Protein AF-A0A931XW12-F1 (afdb_monomer_lite)

Sequence (109 aa):
MKVAFAGKKLEVMIEGRRRTLEILTDYEFDDFTVFGPHIQAISERSMRKAIAEIPDGEYCAETQIDGVTEPLLIKCALRVDGDKIEVDYTGSSPRQPVGINSVLNYTYS

pLDDT: mean 91.46, std 11.71, range [38.41, 98.75]

Radius of gyration: 21.62 Å; chains: 1; bounding box: 45×31×52 Å

Foldseek 3Di:
DDDPPPVVVVVVVVVVVVVLVVVCVVVVHPHCPPPVVVVVVVVLVVQLVVLQVDDFDKDKDKDWDDDPPDIWIWIWIWGRDRSDIDIDRPPTGDDDPDDPDDDPVNVPD

Secondary structure (DSSP, 8-state):
-----HHHHHHHHHHHHHHHHHHHHHTT-S-STTHHHHHHHHHHHHHHHHHTTSPSEEEEEEEEE--SSSPEEEEEEEEEETTEEEEE-TTSPPPPSSTTPPPHHHH--

Structure (mmCIF, N/CA/C/O backbone):
data_AF-A0A931XW12-F1
#
_entry.id   AF-A0A931XW12-F1
#
loop_
_atom_site.group_PDB
_atom_site.id
_atom_site.type_symbol
_atom_site.label_atom_id
_atom_site.label_alt_id
_atom_site.label_comp_id
_atom_site.label_asym_id
_atom_site.label_entity_id
_atom_site.label_seq_id
_atom_site.pdbx_PDB_ins_code
_atom_site.Cartn_x
_atom_site.Cartn_y
_atom_site.Cartn_z
_atom_site.occupancy
_atom_site.B_iso_or_equiv
_atom_site.auth_seq_id
_atom_site.auth_comp_id
_atom_site.auth_asym_id
_atom_site.auth_atom_id
_atom_site.pdbx_PDB_model_num
ATOM 1 N N . MET A 1 1 ? 28.323 17.829 20.729 1.00 38.41 1 MET A N 1
ATOM 2 C CA . MET A 1 1 ? 28.146 16.501 20.105 1.00 38.41 1 MET A CA 1
ATOM 3 C C . MET A 1 1 ? 27.674 16.727 18.671 1.00 38.41 1 MET A C 1
ATOM 5 O O . MET A 1 1 ? 26.535 17.124 18.479 1.00 38.41 1 MET A O 1
ATOM 9 N N . LYS A 1 2 ? 28.586 16.675 17.688 1.00 39.19 2 LYS A N 1
ATOM 10 C CA . LYS A 1 2 ? 28.294 17.017 16.283 1.00 39.19 2 LYS A CA 1
ATOM 11 C C . LYS A 1 2 ? 27.584 15.850 15.589 1.00 39.19 2 LYS A C 1
ATOM 13 O O . LYS A 1 2 ? 27.980 14.700 15.738 1.00 39.19 2 LYS A O 1
ATOM 18 N N . VAL A 1 3 ? 26.540 16.186 14.841 1.00 44.91 3 VAL A N 1
ATOM 19 C CA . VAL A 1 3 ? 25.689 15.288 14.055 1.00 44.91 3 VAL A CA 1
ATOM 20 C C . VAL A 1 3 ? 26.507 14.668 12.914 1.00 44.91 3 VAL A C 1
ATOM 22 O O . VAL A 1 3 ? 26.881 15.364 11.977 1.00 44.91 3 VAL A O 1
ATOM 25 N N . ALA A 1 4 ? 26.777 13.362 12.988 1.00 53.03 4 ALA A N 1
ATOM 26 C CA . ALA A 1 4 ? 27.501 12.584 11.972 1.00 53.03 4 ALA A CA 1
ATOM 27 C C . ALA A 1 4 ? 26.569 11.753 11.058 1.00 53.03 4 ALA A C 1
ATOM 29 O O . ALA A 1 4 ? 26.997 10.783 10.443 1.00 53.03 4 ALA A O 1
ATOM 30 N N . PHE A 1 5 ? 25.282 12.107 10.962 1.00 51.84 5 PHE A N 1
ATOM 31 C CA . PHE A 1 5 ? 24.287 11.319 10.214 1.00 51.84 5 PHE A CA 1
ATOM 32 C C . PHE A 1 5 ? 24.112 11.725 8.737 1.00 51.84 5 PHE A C 1
ATOM 34 O O . PHE A 1 5 ? 23.504 10.977 7.975 1.00 51.84 5 PHE A O 1
ATOM 41 N N . ALA A 1 6 ? 24.647 12.872 8.300 1.00 59.56 6 ALA A N 1
ATOM 42 C CA . ALA A 1 6 ? 24.440 13.378 6.935 1.00 59.56 6 ALA A CA 1
ATOM 43 C C . ALA A 1 6 ? 25.377 12.761 5.871 1.00 59.56 6 ALA A C 1
ATOM 45 O O . ALA A 1 6 ? 25.001 12.702 4.703 1.00 59.56 6 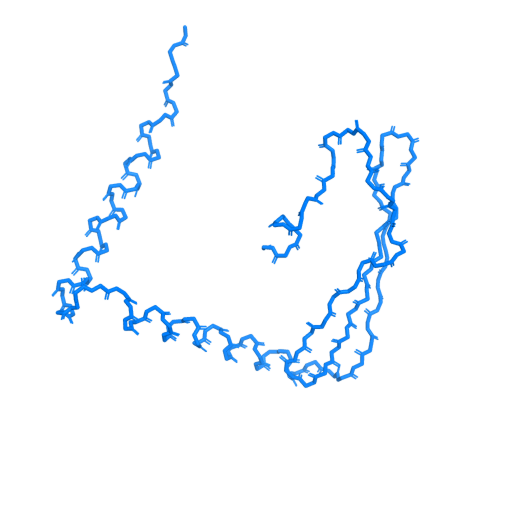ALA A O 1
ATOM 46 N N . GLY A 1 7 ? 26.562 12.266 6.256 1.00 69.88 7 GLY A N 1
ATOM 47 C CA . GLY A 1 7 ? 27.591 11.810 5.305 1.00 69.88 7 GLY A CA 1
ATOM 48 C C . GLY A 1 7 ? 27.178 10.592 4.473 1.00 69.88 7 GLY A C 1
ATOM 49 O O . GLY A 1 7 ? 27.206 10.640 3.248 1.00 69.88 7 GLY A O 1
ATOM 50 N N . LYS A 1 8 ? 26.680 9.531 5.123 1.00 78.50 8 LYS A N 1
ATOM 51 C CA . LYS A 1 8 ? 26.314 8.277 4.438 1.00 78.50 8 LYS A CA 1
ATOM 52 C C . LYS A 1 8 ? 25.150 8.417 3.454 1.00 78.50 8 LYS A C 1
ATOM 54 O O . LYS A 1 8 ? 25.156 7.786 2.405 1.00 78.50 8 LYS A O 1
ATOM 59 N N . LYS A 1 9 ? 24.133 9.228 3.777 1.00 86.25 9 LYS A N 1
ATOM 60 C CA . LYS A 1 9 ? 22.994 9.449 2.863 1.00 86.25 9 LYS A CA 1
ATOM 61 C C . LYS A 1 9 ? 23.437 10.176 1.594 1.00 86.25 9 LYS A C 1
ATOM 63 O O . LYS A 1 9 ? 22.987 9.821 0.509 1.00 86.25 9 LYS A O 1
ATOM 68 N N . LEU A 1 10 ? 24.327 11.159 1.737 1.00 88.56 10 LEU A N 1
ATOM 69 C CA . LEU A 1 10 ? 24.860 11.914 0.609 1.00 88.56 10 LEU A CA 1
ATOM 70 C C . LEU A 1 10 ? 25.707 11.027 -0.312 1.00 88.56 10 LEU A C 1
ATOM 72 O O . LEU A 1 10 ? 25.537 11.089 -1.524 1.00 88.56 10 LEU A O 1
ATOM 76 N N . GLU A 1 11 ? 26.552 10.159 0.248 1.00 92.56 11 GLU A N 1
ATOM 77 C CA . GLU A 1 11 ? 27.346 9.194 -0.529 1.00 92.56 11 GLU A CA 1
ATOM 78 C C . GLU A 1 11 ? 26.463 8.279 -1.388 1.00 92.56 11 GLU A C 1
ATOM 80 O O . GLU A 1 11 ? 26.713 8.128 -2.582 1.00 92.56 11 GLU A O 1
ATOM 85 N N . VAL A 1 12 ? 25.379 7.737 -0.817 1.00 93.38 12 VAL A N 1
ATOM 86 C CA . VAL A 1 12 ? 24.428 6.890 -1.560 1.00 93.38 12 VAL A CA 1
ATOM 87 C C . VAL A 1 12 ? 23.736 7.667 -2.683 1.00 93.38 12 VAL A C 1
ATOM 89 O O . VAL A 1 12 ? 23.576 7.139 -3.780 1.00 93.38 12 VAL A O 1
ATOM 92 N N . MET A 1 13 ? 23.350 8.925 -2.448 1.00 94.56 13 MET A N 1
ATOM 93 C CA . MET A 1 13 ? 22.735 9.764 -3.486 1.00 94.56 13 MET A CA 1
ATOM 94 C C . MET A 1 13 ? 23.711 10.089 -4.625 1.00 94.56 13 MET A C 1
ATOM 96 O O . MET A 1 13 ? 23.321 10.058 -5.792 1.00 94.56 13 MET A O 1
ATOM 100 N N . ILE A 1 14 ? 24.976 10.376 -4.301 1.00 95.88 14 ILE A N 1
ATOM 101 C CA . ILE A 1 14 ? 26.024 10.649 -5.295 1.00 95.88 14 ILE A CA 1
ATOM 102 C C . ILE A 1 14 ? 26.273 9.412 -6.155 1.00 95.88 14 ILE A C 1
ATOM 104 O O . ILE A 1 14 ? 26.304 9.512 -7.382 1.00 95.88 14 ILE A O 1
ATOM 108 N N . GLU A 1 15 ? 26.401 8.247 -5.525 1.00 96.19 15 GLU A N 1
ATOM 109 C CA . GLU A 1 15 ? 26.598 6.986 -6.232 1.00 96.19 15 GLU A CA 1
ATOM 110 C C . GLU A 1 15 ? 25.382 6.621 -7.095 1.00 96.19 15 GLU A C 1
ATOM 112 O O . GLU A 1 15 ? 25.532 6.245 -8.257 1.00 96.19 15 GLU A O 1
ATOM 117 N N . GLY A 1 16 ? 24.166 6.821 -6.577 1.00 93.69 16 GLY A N 1
ATOM 118 C CA . GLY A 1 16 ? 22.931 6.648 -7.343 1.00 93.69 16 GLY A CA 1
ATOM 119 C C . GLY A 1 16 ? 22.890 7.535 -8.589 1.00 93.69 16 GLY A C 1
ATOM 120 O O . GLY A 1 16 ? 22.567 7.052 -9.676 1.00 93.69 16 GLY A O 1
ATOM 121 N N . ARG A 1 17 ? 23.294 8.809 -8.462 1.00 95.06 17 ARG A N 1
ATOM 122 C CA . ARG A 1 17 ? 23.425 9.731 -9.600 1.00 95.06 17 ARG A CA 1
ATOM 123 C C . ARG A 1 17 ? 24.464 9.238 -10.605 1.00 95.06 17 ARG A C 1
ATOM 125 O O . ARG A 1 17 ? 24.189 9.263 -11.799 1.00 95.06 17 ARG A O 1
ATOM 132 N N . ARG A 1 18 ? 25.642 8.805 -10.144 1.00 96.19 18 ARG A N 1
ATOM 133 C CA . ARG A 1 18 ? 26.717 8.317 -11.022 1.00 96.19 18 ARG A CA 1
ATOM 134 C C . ARG A 1 18 ? 26.241 7.135 -11.867 1.00 96.19 18 ARG A C 1
ATOM 136 O O . ARG A 1 18 ? 26.288 7.219 -13.088 1.00 96.19 18 ARG A O 1
ATOM 143 N N . ARG A 1 19 ? 25.699 6.090 -11.231 1.00 95.06 19 ARG A N 1
ATOM 144 C CA . ARG A 1 19 ? 25.213 4.886 -11.934 1.00 95.06 19 ARG A CA 1
ATOM 145 C C . ARG A 1 19 ? 24.051 5.179 -12.876 1.00 95.06 19 ARG A C 1
ATOM 147 O O . ARG A 1 19 ? 23.943 4.577 -13.935 1.00 95.06 19 ARG A O 1
ATOM 154 N N . THR A 1 20 ? 23.190 6.115 -12.492 1.00 93.12 20 THR A N 1
ATOM 155 C CA . THR A 1 20 ? 22.101 6.602 -13.342 1.00 93.12 20 THR A CA 1
ATOM 156 C C . THR A 1 20 ? 22.629 7.224 -14.634 1.00 93.12 20 THR A C 1
ATOM 158 O O . THR A 1 20 ? 22.154 6.882 -15.712 1.00 93.12 20 THR A O 1
ATOM 161 N N . LEU A 1 21 ? 23.624 8.111 -14.536 1.00 93.88 21 LEU A N 1
ATOM 162 C CA . LEU A 1 21 ? 24.217 8.763 -15.707 1.00 93.88 21 LEU A CA 1
ATOM 163 C C . LEU A 1 21 ? 24.971 7.775 -16.602 1.00 93.88 21 LEU A C 1
ATOM 165 O O . LEU A 1 21 ? 24.932 7.925 -17.818 1.00 93.88 21 LEU A O 1
ATOM 169 N N . GLU A 1 22 ? 25.615 6.763 -16.018 1.00 95.19 22 GLU A N 1
ATOM 170 C CA . GLU A 1 22 ? 26.259 5.681 -16.775 1.00 95.19 22 GLU A CA 1
ATOM 171 C C . GLU A 1 22 ? 25.244 4.923 -17.627 1.00 95.19 22 GLU A C 1
ATOM 173 O O . GLU A 1 22 ? 25.438 4.808 -18.829 1.00 95.19 22 GLU A O 1
ATOM 178 N N . ILE A 1 23 ? 24.109 4.524 -17.046 1.00 91.94 23 ILE A N 1
ATOM 179 C CA . ILE A 1 23 ? 23.036 3.852 -17.792 1.00 91.94 23 ILE A CA 1
ATOM 180 C C . ILE A 1 23 ? 22.504 4.746 -18.918 1.00 91.94 23 ILE A C 1
ATOM 182 O O . ILE A 1 23 ? 22.361 4.287 -20.044 1.00 91.94 23 ILE A O 1
ATOM 186 N N . LEU A 1 24 ? 22.215 6.020 -18.643 1.00 92.88 24 LEU A N 1
ATOM 187 C CA . LEU A 1 24 ? 21.719 6.932 -19.679 1.00 92.88 24 LEU A CA 1
ATOM 188 C C . LEU A 1 24 ? 22.731 7.102 -20.823 1.00 92.88 24 LEU A C 1
ATOM 190 O O . LEU A 1 24 ? 22.340 7.105 -21.985 1.00 92.88 24 LEU A O 1
ATOM 194 N N . THR A 1 25 ? 24.025 7.162 -20.499 1.00 94.19 25 THR A N 1
ATOM 195 C CA . THR A 1 25 ? 25.100 7.268 -21.496 1.00 94.19 25 THR A CA 1
ATOM 196 C C . THR A 1 25 ? 25.232 5.988 -22.321 1.00 94.19 25 THR A C 1
ATOM 198 O O . THR A 1 25 ? 25.284 6.064 -23.544 1.00 94.19 25 THR A O 1
ATOM 201 N N . ASP A 1 26 ? 25.241 4.819 -21.673 1.00 94.00 26 ASP A N 1
ATOM 202 C CA . ASP A 1 26 ? 25.413 3.514 -22.326 1.00 94.00 26 ASP A CA 1
ATOM 203 C C . ASP A 1 26 ? 24.289 3.200 -23.327 1.00 94.00 26 ASP A C 1
ATOM 205 O O . ASP A 1 26 ? 24.519 2.515 -24.323 1.00 94.00 26 ASP A O 1
ATOM 209 N N . TYR A 1 27 ? 23.075 3.696 -23.066 1.00 89.81 27 TYR A N 1
ATOM 210 C CA . TYR A 1 27 ? 21.899 3.504 -23.921 1.00 89.81 27 TYR A CA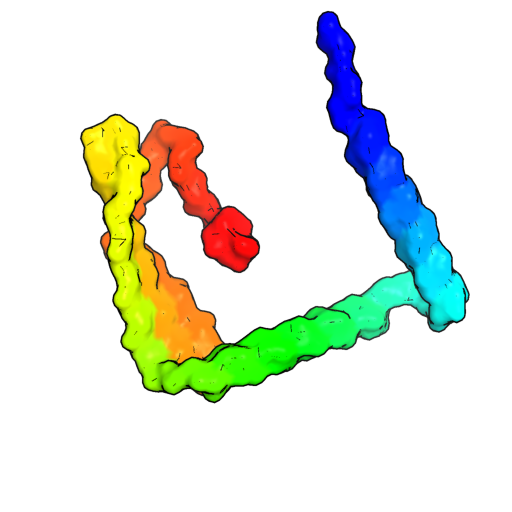 1
ATOM 211 C C . TYR A 1 27 ? 21.542 4.732 -24.774 1.00 89.81 27 TYR A C 1
ATOM 213 O O . TYR A 1 27 ? 20.486 4.731 -25.403 1.00 89.81 27 TYR A O 1
ATOM 221 N N . GLU A 1 28 ? 22.401 5.757 -24.805 1.00 93.06 28 GLU A N 1
ATOM 222 C CA . GLU A 1 28 ? 22.204 6.992 -25.584 1.00 93.06 28 GLU A CA 1
ATOM 223 C C . GLU A 1 28 ? 20.848 7.682 -25.316 1.00 93.06 28 GLU A C 1
ATOM 225 O O . GLU A 1 28 ? 20.193 8.197 -26.223 1.00 93.06 28 GLU A O 1
ATOM 230 N N . PHE A 1 29 ? 20.412 7.696 -24.052 1.00 91.19 29 PHE A N 1
ATOM 231 C CA . PHE A 1 29 ? 19.200 8.387 -23.616 1.00 91.19 29 PHE A CA 1
ATOM 232 C C . PHE A 1 29 ? 19.521 9.723 -22.947 1.00 91.19 29 PHE A C 1
ATOM 234 O O . PHE A 1 29 ? 20.371 9.800 -22.061 1.00 91.19 29 PHE A O 1
ATOM 241 N N . ASP A 1 30 ? 18.763 10.763 -23.299 1.00 90.12 30 ASP A N 1
ATOM 242 C CA . ASP A 1 30 ? 18.885 12.081 -22.667 1.00 90.12 30 ASP A CA 1
ATOM 243 C C . ASP A 1 30 ? 18.375 12.077 -21.213 1.00 90.12 30 ASP A C 1
ATOM 245 O O . ASP A 1 30 ? 18.935 12.742 -20.339 1.00 90.12 30 ASP A O 1
ATOM 249 N N . ASP A 1 31 ? 17.313 11.312 -20.940 1.00 90.06 31 ASP A N 1
ATOM 250 C CA . ASP A 1 31 ? 16.701 11.162 -19.621 1.00 90.06 31 ASP A CA 1
ATOM 251 C C . ASP A 1 31 ? 15.797 9.907 -19.536 1.00 90.06 31 ASP A C 1
ATOM 253 O O . ASP A 1 31 ? 15.763 9.053 -20.423 1.00 90.06 31 ASP A O 1
ATOM 257 N N . PHE A 1 32 ? 15.042 9.780 -18.440 1.00 88.75 32 PHE A N 1
ATOM 258 C CA . PHE A 1 32 ? 14.109 8.672 -18.216 1.00 88.75 32 PHE A CA 1
ATOM 259 C C . PHE A 1 32 ? 12.689 8.912 -18.732 1.00 88.75 32 PHE A C 1
ATOM 261 O O . PHE A 1 32 ? 11.819 8.081 -18.476 1.00 88.75 32 PHE A O 1
ATOM 268 N N . THR A 1 33 ? 12.402 10.017 -19.417 1.00 89.44 33 THR A N 1
ATOM 269 C CA . THR A 1 33 ? 11.036 10.323 -19.875 1.00 89.44 33 THR A CA 1
ATOM 270 C C . THR A 1 33 ? 10.506 9.264 -20.834 1.00 89.44 33 THR A C 1
ATOM 272 O O . THR A 1 33 ? 9.316 8.959 -20.804 1.00 89.44 33 THR A O 1
ATOM 275 N N . VAL A 1 34 ? 11.389 8.636 -21.614 1.00 83.56 34 VAL A N 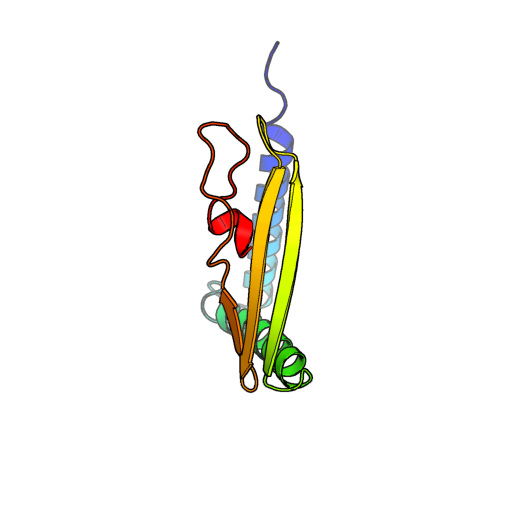1
ATOM 276 C CA . VAL A 1 34 ? 11.038 7.526 -22.506 1.00 83.56 34 VAL A CA 1
ATOM 277 C C . VAL A 1 34 ? 10.898 6.216 -21.725 1.00 83.56 34 VAL A C 1
ATOM 279 O O . VAL A 1 34 ? 9.878 5.542 -21.823 1.00 83.56 34 VAL A O 1
ATOM 282 N N . PHE A 1 35 ? 11.890 5.841 -20.912 1.00 84.62 35 PHE A N 1
ATOM 283 C CA . PHE A 1 35 ? 11.934 4.512 -20.285 1.00 84.62 35 PHE A CA 1
ATOM 284 C C . PHE A 1 35 ? 11.103 4.377 -18.997 1.00 84.62 35 PHE A C 1
ATOM 286 O O . PHE A 1 35 ? 10.558 3.309 -18.712 1.00 84.62 35 PHE A O 1
ATOM 293 N N . GLY A 1 36 ? 10.973 5.447 -18.21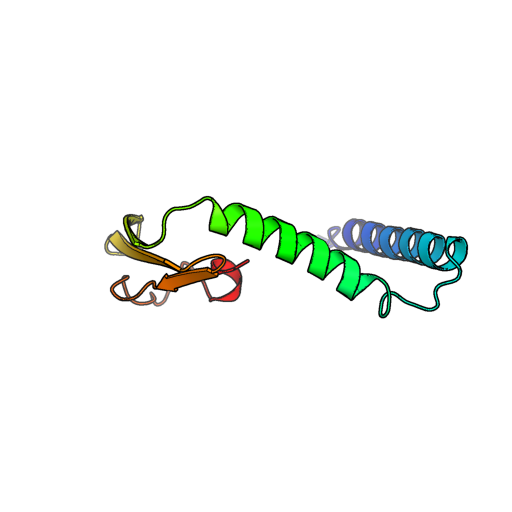3 1.00 90.75 36 GLY A N 1
ATOM 294 C CA . GLY A 1 36 ? 10.247 5.459 -16.940 1.00 90.75 36 GLY A CA 1
ATOM 295 C C . GLY A 1 36 ? 8.794 4.984 -17.065 1.00 90.75 36 GLY A C 1
ATOM 296 O O . GLY A 1 36 ? 8.407 4.063 -16.338 1.00 90.75 36 GLY A O 1
ATOM 297 N N . PRO A 1 37 ? 8.002 5.521 -18.014 1.00 93.81 37 PRO A N 1
ATOM 298 C CA . PRO A 1 37 ? 6.645 5.043 -18.268 1.00 93.81 37 PRO A CA 1
ATOM 299 C C . PRO A 1 37 ? 6.586 3.562 -18.659 1.00 93.81 37 PRO A C 1
ATOM 301 O O . PRO A 1 37 ? 5.664 2.860 -18.249 1.00 93.81 37 PRO A O 1
ATOM 304 N N . HIS A 1 38 ? 7.577 3.050 -19.399 1.00 92.25 38 HIS A N 1
ATOM 305 C CA . HIS A 1 38 ? 7.627 1.630 -19.759 1.00 92.25 38 HIS A CA 1
ATOM 306 C C . HIS A 1 38 ? 7.826 0.730 -18.537 1.00 92.25 38 HIS A C 1
ATOM 308 O O . HIS A 1 38 ? 7.126 -0.273 -18.404 1.00 92.25 38 HIS A O 1
ATOM 314 N N . ILE A 1 39 ? 8.723 1.098 -17.618 1.00 92.31 39 ILE A N 1
ATOM 315 C CA . ILE A 1 39 ? 8.911 0.359 -16.361 1.00 92.31 39 ILE A CA 1
ATOM 316 C C . ILE A 1 39 ? 7.642 0.381 -15.510 1.00 92.31 39 ILE A C 1
ATOM 318 O O . ILE A 1 39 ? 7.218 -0.664 -15.016 1.00 92.31 39 ILE A O 1
ATOM 322 N N . GLN A 1 40 ? 7.004 1.545 -15.379 1.00 95.69 40 GLN A N 1
ATOM 323 C CA . GLN A 1 40 ? 5.746 1.665 -14.640 1.00 95.69 40 GLN A CA 1
ATOM 324 C C . GLN A 1 40 ? 4.649 0.791 -15.261 1.00 95.69 40 GLN A C 1
ATOM 326 O O . GLN A 1 40 ? 3.980 0.055 -14.540 1.00 95.69 40 GLN A O 1
ATOM 331 N N . ALA A 1 41 ? 4.529 0.781 -16.591 1.00 96.88 41 ALA A N 1
ATOM 332 C CA . ALA A 1 41 ? 3.548 -0.033 -17.302 1.00 96.88 41 ALA A CA 1
ATOM 333 C C . ALA A 1 41 ? 3.784 -1.547 -17.148 1.00 96.88 41 ALA A C 1
ATOM 335 O O . ALA A 1 41 ? 2.824 -2.322 -17.144 1.00 96.88 41 ALA A O 1
ATOM 336 N N . ILE A 1 42 ? 5.040 -1.994 -17.025 1.00 97.31 42 ILE A N 1
ATOM 337 C CA . ILE A 1 42 ? 5.360 -3.402 -16.739 1.00 97.31 42 ILE A CA 1
ATOM 338 C C . ILE A 1 42 ? 4.866 -3.775 -15.338 1.00 97.31 42 ILE A C 1
ATOM 340 O O . ILE A 1 42 ? 4.159 -4.775 -15.190 1.00 97.31 42 ILE A O 1
ATOM 344 N N . SER A 1 43 ? 5.185 -2.956 -14.333 1.00 97.25 43 SER A N 1
ATOM 345 C CA . SER A 1 43 ? 4.729 -3.163 -12.955 1.00 97.25 43 SER A CA 1
ATOM 346 C C . SER A 1 43 ? 3.203 -3.138 -12.849 1.00 97.25 43 SER A C 1
ATOM 348 O O . SER A 1 43 ? 2.619 -4.038 -12.248 1.00 97.25 43 SER A O 1
ATOM 350 N N . GLU A 1 44 ? 2.546 -2.168 -13.493 1.00 97.50 44 GLU A N 1
ATOM 351 C CA . GLU A 1 44 ? 1.084 -2.057 -13.516 1.00 97.50 44 GLU A CA 1
ATOM 352 C C . GLU A 1 44 ? 0.440 -3.296 -14.144 1.00 97.50 44 GLU A C 1
ATOM 354 O O . GLU A 1 44 ? -0.471 -3.883 -13.564 1.00 97.50 44 GLU A O 1
ATOM 359 N N . ARG A 1 45 ? 0.940 -3.754 -15.297 1.00 98.25 45 ARG A N 1
ATOM 360 C 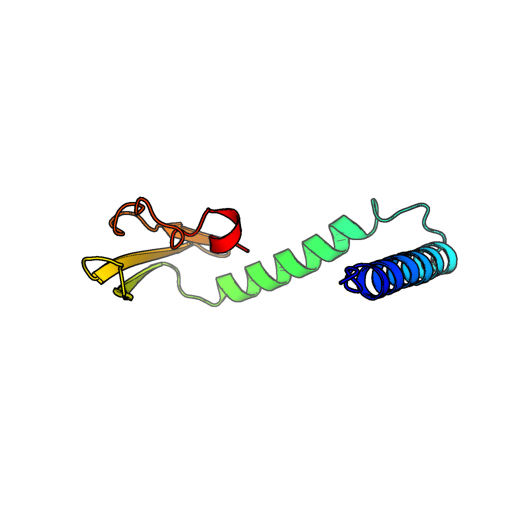CA . ARG A 1 45 ? 0.423 -4.955 -15.967 1.00 98.25 45 ARG A CA 1
ATOM 361 C C . ARG A 1 45 ? 0.592 -6.206 -15.112 1.00 98.25 45 ARG A C 1
ATOM 363 O O . ARG A 1 45 ? -0.305 -7.044 -15.078 1.00 98.25 45 ARG A O 1
ATOM 370 N N . SER A 1 46 ? 1.736 -6.336 -14.441 1.00 98.12 46 SER A N 1
ATOM 371 C CA . SER A 1 46 ? 2.001 -7.453 -13.536 1.00 98.12 46 SER A CA 1
ATOM 372 C C . SER A 1 46 ? 1.026 -7.452 -12.358 1.00 98.12 46 SER A C 1
ATOM 374 O O . SER A 1 46 ? 0.462 -8.496 -12.039 1.00 98.12 46 SER A O 1
ATOM 376 N N . MET A 1 47 ? 0.788 -6.286 -11.751 1.00 97.75 47 MET A N 1
ATOM 377 C CA . MET A 1 47 ? -0.162 -6.136 -10.648 1.00 97.75 47 MET A CA 1
ATOM 378 C C . MET A 1 47 ? -1.598 -6.443 -11.092 1.00 97.75 47 MET A C 1
ATOM 380 O O . MET A 1 47 ? -2.265 -7.263 -10.473 1.00 97.75 47 MET A O 1
ATOM 384 N N . ARG A 1 48 ? -2.050 -5.862 -12.211 1.00 98.38 48 ARG A N 1
ATOM 385 C CA . ARG A 1 48 ? -3.382 -6.109 -12.796 1.00 98.38 48 ARG A CA 1
ATOM 386 C C . ARG A 1 48 ? -3.630 -7.586 -13.078 1.00 98.38 48 ARG A C 1
ATOM 388 O O . ARG A 1 48 ? -4.699 -8.102 -12.776 1.00 98.38 48 ARG A O 1
ATOM 395 N N . LYS A 1 49 ? -2.624 -8.281 -13.617 1.00 98.56 49 LYS A N 1
ATOM 396 C CA . LYS A 1 49 ? -2.709 -9.723 -13.862 1.00 98.56 49 LYS A CA 1
ATOM 397 C C . LYS A 1 49 ? -2.905 -10.506 -12.562 1.00 98.56 49 LYS A C 1
ATOM 399 O O . LYS A 1 49 ? -3.743 -11.393 -12.538 1.00 98.56 49 LYS A O 1
ATOM 404 N N . ALA A 1 50 ? -2.157 -10.171 -11.512 1.00 98.31 50 ALA A N 1
ATOM 405 C CA . ALA A 1 50 ? -2.297 -10.826 -10.214 1.00 98.31 50 ALA A CA 1
ATOM 406 C C . ALA A 1 50 ? -3.668 -10.552 -9.572 1.00 98.31 50 ALA A C 1
ATOM 408 O O . ALA A 1 50 ? -4.264 -11.458 -9.003 1.00 98.31 50 ALA A O 1
ATOM 409 N N . ILE A 1 51 ? -4.194 -9.328 -9.701 1.00 98.31 51 ILE A N 1
ATOM 410 C CA . ILE A 1 51 ? -5.537 -8.985 -9.210 1.00 98.31 51 ILE A CA 1
ATOM 411 C C . ILE A 1 51 ? -6.607 -9.804 -9.939 1.00 98.31 51 ILE A C 1
ATOM 413 O O . ILE A 1 51 ? -7.472 -10.365 -9.282 1.00 98.31 51 ILE A O 1
ATOM 417 N N . ALA A 1 52 ? -6.501 -9.952 -11.263 1.00 98.50 52 ALA A N 1
ATOM 418 C CA . ALA A 1 52 ? -7.462 -10.708 -12.070 1.00 98.50 52 ALA A CA 1
ATOM 419 C C . ALA A 1 52 ? -7.509 -12.222 -11.768 1.00 98.50 52 ALA A C 1
ATOM 421 O O . ALA A 1 52 ? -8.390 -12.921 -12.267 1.00 98.50 52 ALA A O 1
ATOM 422 N N . GLU A 1 53 ? -6.561 -12.751 -10.988 1.00 98.44 53 GLU A N 1
ATOM 423 C CA . GLU A 1 53 ? -6.598 -14.131 -10.485 1.00 98.44 53 GLU A CA 1
ATOM 424 C C . GLU A 1 53 ? -7.467 -14.269 -9.217 1.00 98.44 53 GLU A C 1
ATOM 426 O O . GLU A 1 53 ? -7.829 -15.383 -8.832 1.00 98.44 53 GLU A O 1
ATOM 431 N N . ILE A 1 54 ? -7.823 -13.153 -8.574 1.00 98.25 54 ILE A N 1
ATOM 432 C CA . ILE A 1 54 ? -8.711 -13.101 -7.412 1.00 98.25 54 ILE A CA 1
ATOM 433 C C . ILE A 1 54 ? -10.163 -13.072 -7.915 1.00 98.25 54 ILE A C 1
ATOM 435 O O . ILE A 1 54 ? -10.475 -12.280 -8.800 1.00 98.25 54 ILE A O 1
ATOM 439 N N . PRO A 1 55 ? -11.071 -13.908 -7.380 1.00 98.50 55 PRO A N 1
ATOM 440 C CA . PRO A 1 55 ? -12.482 -13.832 -7.742 1.00 98.50 55 PRO A CA 1
ATOM 441 C C . PRO A 1 55 ? -13.086 -12.451 -7.454 1.00 98.50 55 PRO A C 1
ATOM 443 O O . PRO A 1 55 ? -12.838 -11.868 -6.400 1.00 98.50 55 PRO A O 1
ATOM 446 N N . ASP A 1 56 ? -13.930 -11.962 -8.361 1.00 98.75 56 ASP A N 1
ATOM 447 C CA . ASP A 1 56 ? -14.693 -10.736 -8.124 1.00 98.75 56 ASP A CA 1
ATOM 448 C C . ASP A 1 56 ? -15.580 -10.882 -6.883 1.00 98.75 56 ASP A C 1
ATOM 450 O O . ASP A 1 56 ? -16.228 -11.915 -6.668 1.00 98.75 56 ASP A O 1
ATOM 454 N N . GLY A 1 57 ? -15.638 -9.827 -6.074 1.00 98.44 57 GLY A N 1
ATOM 455 C CA . GLY A 1 57 ? -16.430 -9.826 -4.853 1.00 98.44 57 GLY A CA 1
ATOM 456 C C . GLY A 1 57 ? -15.955 -8.839 -3.798 1.00 98.44 57 GLY A C 1
ATOM 457 O O . GLY A 1 57 ? -15.023 -8.058 -3.999 1.00 98.44 57 GLY A O 1
ATOM 458 N N . GLU A 1 58 ? -16.631 -8.888 -2.654 1.00 98.56 58 GLU A N 1
ATOM 459 C CA . GLU A 1 58 ? -16.297 -8.097 -1.474 1.00 98.56 58 GLU A CA 1
ATOM 460 C C . GLU A 1 58 ? -15.609 -8.964 -0.418 1.00 98.56 58 GLU A C 1
ATOM 462 O O . GLU A 1 58 ? -16.101 -10.031 -0.041 1.00 98.56 58 GLU A O 1
ATOM 467 N N . TYR A 1 59 ? -14.476 -8.479 0.083 1.00 98.44 59 TYR A N 1
ATOM 468 C CA . TYR A 1 59 ? -13.681 -9.122 1.121 1.00 98.44 59 TYR A CA 1
ATOM 469 C C . TYR A 1 59 ? -13.545 -8.171 2.302 1.00 98.44 59 TYR A C 1
ATOM 471 O O . TYR A 1 59 ? -12.969 -7.094 2.174 1.00 98.44 59 TYR A O 1
ATOM 479 N N . CYS A 1 60 ? -14.050 -8.575 3.464 1.00 98.25 60 CYS A N 1
ATOM 480 C CA . CYS A 1 60 ? -14.063 -7.734 4.656 1.00 98.25 60 CYS A CA 1
ATOM 481 C C . CYS A 1 60 ? -13.175 -8.319 5.751 1.00 98.25 60 CYS A C 1
ATOM 483 O O . CYS A 1 60 ? -13.212 -9.519 6.027 1.00 98.25 60 CYS A O 1
ATOM 485 N N . ALA A 1 61 ? -12.423 -7.448 6.414 1.00 98.12 61 ALA A N 1
ATOM 486 C CA . ALA A 1 61 ? -11.664 -7.770 7.610 1.00 98.12 61 ALA A CA 1
ATOM 487 C C . ALA A 1 61 ? -11.741 -6.616 8.612 1.00 98.12 61 ALA A C 1
ATOM 489 O O . ALA A 1 61 ? -11.826 -5.444 8.240 1.00 98.12 61 ALA A O 1
ATOM 490 N N . GLU A 1 62 ? -11.668 -6.949 9.895 1.00 98.12 62 GLU A N 1
ATOM 491 C CA . GLU A 1 62 ? -11.502 -5.965 10.956 1.00 98.12 62 GLU A CA 1
ATOM 492 C C . GLU A 1 62 ? -10.503 -6.456 11.999 1.00 98.12 62 GLU A C 1
ATOM 494 O O . GLU A 1 62 ? -10.341 -7.657 12.217 1.00 98.12 62 GLU A O 1
ATOM 499 N N . THR A 1 63 ? -9.809 -5.516 12.631 1.00 97.62 63 THR A N 1
ATOM 500 C CA . THR A 1 63 ? -8.888 -5.798 13.731 1.00 97.62 63 THR A CA 1
ATOM 501 C C . THR A 1 63 ? -8.956 -4.692 14.767 1.00 97.62 63 THR A C 1
ATOM 503 O O . THR A 1 63 ? -9.189 -3.527 14.438 1.00 97.62 63 THR A O 1
ATOM 506 N N . GLN A 1 64 ? -8.712 -5.051 16.023 1.00 97.19 64 GLN A N 1
ATOM 507 C CA . GLN A 1 64 ? -8.449 -4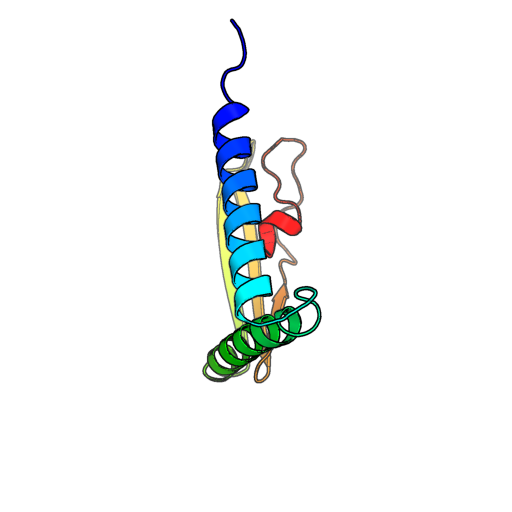.078 17.073 1.00 97.19 64 GLN A CA 1
ATOM 508 C C . GLN A 1 64 ? -6.945 -3.888 17.237 1.00 97.19 64 GLN A C 1
ATOM 510 O O . GLN A 1 64 ? -6.174 -4.841 17.119 1.00 97.19 64 GLN A O 1
ATOM 515 N N . ILE A 1 65 ? -6.542 -2.652 17.491 1.00 94.06 65 ILE A N 1
ATOM 516 C CA . ILE A 1 65 ? -5.171 -2.283 17.834 1.00 94.06 65 ILE A CA 1
ATOM 517 C C . ILE A 1 65 ? -5.174 -1.508 19.147 1.00 94.06 65 ILE A C 1
ATOM 519 O O . ILE A 1 65 ? -6.181 -0.901 19.521 1.00 94.06 65 ILE A O 1
ATOM 523 N N . ASP A 1 66 ? -4.036 -1.494 19.831 1.00 93.00 66 ASP A N 1
ATOM 524 C CA . ASP A 1 66 ? -3.884 -0.708 21.048 1.00 93.00 66 ASP A CA 1
ATOM 525 C C . ASP A 1 66 ? -4.018 0.788 20.737 1.00 93.00 66 ASP A C 1
ATOM 527 O O . ASP A 1 66 ? -3.327 1.336 19.874 1.00 93.00 66 ASP A O 1
ATOM 531 N N . GLY A 1 67 ? -4.915 1.457 21.457 1.00 89.50 67 GLY A N 1
ATOM 532 C CA . GLY A 1 67 ? -4.963 2.912 21.512 1.00 89.50 67 GLY A CA 1
ATOM 533 C C . GLY A 1 67 ? -4.381 3.434 22.821 1.00 89.50 67 GLY A C 1
ATOM 534 O O . GLY A 1 67 ? -3.928 2.682 23.681 1.00 89.50 67 GLY A O 1
ATOM 535 N N . VAL A 1 68 ? -4.386 4.758 22.981 1.00 89.62 68 VAL A N 1
ATOM 536 C CA . VAL A 1 68 ? -3.843 5.394 24.194 1.00 89.62 68 VAL A CA 1
ATOM 537 C C . VAL A 1 68 ? -4.773 5.211 25.392 1.00 89.62 68 VAL A C 1
ATOM 539 O O . VAL A 1 68 ? -4.311 4.976 26.504 1.00 89.62 68 VAL A O 1
ATOM 542 N N . THR A 1 69 ? -6.080 5.355 25.173 1.00 88.50 69 THR A N 1
ATOM 543 C CA . THR A 1 69 ? -7.100 5.285 26.232 1.00 88.50 69 THR A CA 1
ATOM 544 C C . THR A 1 69 ? -7.980 4.054 26.079 1.00 88.50 69 THR A C 1
ATOM 546 O O . THR A 1 69 ? -8.279 3.384 27.062 1.00 88.50 69 THR A O 1
ATOM 549 N N . GLU A 1 70 ? -8.364 3.747 24.845 1.00 91.25 70 GLU A N 1
ATOM 550 C CA . GLU A 1 70 ? -9.197 2.609 24.479 1.00 91.25 70 GLU A CA 1
ATOM 551 C C . GLU A 1 70 ? -8.649 1.963 23.200 1.00 91.25 70 GLU A C 1
ATOM 553 O O . GLU A 1 70 ? -8.001 2.659 22.410 1.00 91.25 70 GLU A O 1
ATOM 558 N N . PRO A 1 71 ? -8.877 0.656 22.979 1.00 95.25 71 PRO A N 1
ATOM 559 C CA . PRO A 1 71 ? -8.538 0.009 21.718 1.00 95.25 71 PRO A CA 1
ATOM 560 C C . PRO A 1 71 ? -9.203 0.700 20.522 1.00 95.25 71 PRO A C 1
ATOM 562 O O . PRO A 1 71 ? -10.344 1.156 20.604 1.00 95.25 71 PRO A O 1
ATOM 565 N N . LEU A 1 72 ? -8.503 0.745 19.392 1.00 96.25 72 LEU A N 1
ATOM 566 C CA . LEU A 1 72 ? -9.007 1.303 18.138 1.00 96.25 72 LEU A CA 1
ATOM 567 C C . LEU A 1 72 ? -9.420 0.175 17.198 1.00 96.25 72 LEU A C 1
ATOM 569 O O . LEU A 1 72 ? -8.707 -0.815 17.063 1.00 96.25 72 LEU A O 1
ATOM 573 N N . LEU A 1 73 ? -10.548 0.341 16.517 1.00 97.62 73 LEU A N 1
ATOM 574 C CA . LEU A 1 73 ? -11.034 -0.584 15.502 1.00 97.62 73 LEU A CA 1
ATOM 575 C C . LEU A 1 73 ? -10.577 -0.119 14.120 1.00 97.62 73 LEU A C 1
ATOM 577 O O . LEU A 1 73 ? -10.834 1.020 13.735 1.00 97.62 73 LEU A O 1
ATOM 581 N N . ILE A 1 74 ? -9.951 -1.006 13.355 1.00 96.88 74 ILE A N 1
ATOM 582 C CA . ILE A 1 74 ? -9.652 -0.799 11.938 1.00 96.88 74 ILE A CA 1
ATOM 583 C C . ILE A 1 74 ? -10.510 -1.766 11.135 1.00 96.88 74 ILE A C 1
ATOM 585 O O . ILE A 1 74 ? -10.442 -2.975 11.350 1.00 96.88 74 ILE A O 1
ATOM 589 N N . LYS A 1 75 ? -11.304 -1.227 10.213 1.00 98.00 75 LYS A N 1
ATOM 590 C CA . LYS A 1 75 ? -12.103 -1.984 9.248 1.00 98.00 75 LYS A CA 1
ATOM 591 C C . LYS A 1 75 ? -11.515 -1.810 7.862 1.00 98.00 75 LYS A C 1
ATOM 593 O O . LYS A 1 75 ? -11.066 -0.720 7.534 1.00 98.00 75 LYS A O 1
ATOM 598 N N . CYS A 1 76 ? -11.535 -2.866 7.065 1.00 97.62 76 CYS A N 1
ATOM 599 C CA . CYS A 1 76 ? -11.113 -2.843 5.676 1.00 97.62 76 CYS A CA 1
ATOM 600 C C . CYS A 1 76 ? -12.097 -3.673 4.851 1.00 97.62 76 CYS A C 1
ATOM 602 O O . CYS A 1 76 ? -12.255 -4.870 5.103 1.00 97.62 76 CYS A O 1
ATOM 604 N N . ALA A 1 77 ? -12.749 -3.034 3.886 1.00 98.25 77 ALA A N 1
ATOM 605 C CA . ALA A 1 77 ? -13.502 -3.701 2.838 1.00 98.25 77 ALA A CA 1
ATOM 606 C C . ALA A 1 77 ? -12.740 -3.552 1.519 1.00 98.25 77 ALA A C 1
ATOM 608 O O . ALA A 1 77 ? -12.391 -2.443 1.113 1.00 98.25 77 ALA A O 1
ATOM 609 N N . LEU A 1 78 ? -12.466 -4.677 0.866 1.00 98.19 78 LEU A N 1
ATOM 610 C CA . LEU A 1 78 ? -11.880 -4.733 -0.465 1.00 98.19 78 LEU A CA 1
ATOM 611 C C . LEU A 1 78 ? -12.965 -5.111 -1.463 1.00 98.19 78 LEU A C 1
ATOM 613 O O . LEU A 1 78 ? -13.642 -6.119 -1.266 1.00 98.19 78 LEU A O 1
ATOM 617 N N . ARG A 1 79 ? -13.095 -4.349 -2.548 1.00 98.56 79 ARG A N 1
ATOM 618 C CA . ARG A 1 79 ? -13.964 -4.687 -3.679 1.00 98.56 79 ARG A CA 1
ATOM 619 C C . ARG A 1 79 ? -13.099 -5.033 -4.881 1.00 98.56 79 ARG A C 1
ATOM 621 O O . ARG A 1 79 ? -12.419 -4.154 -5.408 1.00 98.56 79 ARG A O 1
ATOM 628 N N . VAL A 1 80 ? -13.110 -6.302 -5.275 1.00 98.62 80 VAL A N 1
ATOM 629 C CA . VAL A 1 80 ? -12.405 -6.809 -6.459 1.00 98.62 80 VAL A CA 1
ATOM 630 C C . VAL A 1 80 ? -13.372 -6.801 -7.640 1.00 98.62 80 VAL A C 1
ATOM 632 O O . VAL A 1 80 ? -14.471 -7.348 -7.535 1.00 98.62 80 VAL A O 1
ATOM 635 N N . ASP A 1 81 ? -12.970 -6.144 -8.726 1.00 98.50 81 ASP A N 1
ATOM 636 C CA . ASP A 1 81 ? -13.722 -6.036 -9.983 1.00 98.50 81 ASP A CA 1
ATOM 637 C C . ASP A 1 81 ? -12.747 -6.144 -11.164 1.00 98.50 81 ASP A C 1
ATOM 639 O O . ASP A 1 81 ? -12.054 -5.184 -11.530 1.00 98.50 81 ASP A O 1
ATOM 643 N N . GLY A 1 82 ? -12.639 -7.352 -11.714 1.00 98.56 82 GLY A N 1
ATOM 644 C CA . GLY A 1 82 ? -11.701 -7.716 -12.762 1.00 98.56 82 GLY A CA 1
ATOM 645 C C . GLY A 1 82 ? -10.253 -7.545 -12.311 1.00 98.56 82 GLY A C 1
ATOM 646 O O . GLY A 1 82 ? -9.729 -8.312 -11.514 1.00 98.56 82 GLY A O 1
ATOM 647 N N . ASP A 1 83 ? -9.575 -6.535 -12.854 1.00 98.38 83 ASP A N 1
ATOM 648 C CA . ASP A 1 83 ? -8.166 -6.240 -12.575 1.00 98.38 83 ASP A CA 1
ATOM 649 C C . ASP A 1 83 ? -7.970 -5.053 -11.613 1.00 98.38 83 ASP A C 1
ATOM 651 O O . ASP A 1 83 ? -6.875 -4.482 -11.531 1.00 98.38 83 ASP A O 1
ATOM 655 N N . LYS A 1 84 ? -9.035 -4.656 -10.902 1.00 98.31 84 LYS A N 1
ATOM 656 C CA . LYS A 1 84 ? -9.052 -3.530 -9.961 1.00 98.31 84 LYS A CA 1
ATOM 657 C C . LYS A 1 84 ? -9.436 -3.978 -8.558 1.00 98.31 84 LYS A C 1
ATOM 659 O O . LYS A 1 84 ? -10.257 -4.872 -8.378 1.00 98.31 84 LYS A O 1
ATOM 664 N N . ILE A 1 85 ? -8.871 -3.282 -7.574 1.00 97.94 85 ILE A N 1
ATOM 665 C CA . ILE A 1 85 ? -9.259 -3.378 -6.168 1.00 97.94 85 ILE A CA 1
ATOM 666 C C . ILE A 1 85 ? -9.546 -1.972 -5.655 1.00 97.94 85 ILE A C 1
ATOM 668 O O . ILE A 1 85 ? -8.712 -1.075 -5.791 1.00 97.94 85 ILE A O 1
ATOM 672 N N . GLU A 1 86 ? -10.708 -1.791 -5.042 1.00 97.94 86 GLU A N 1
ATOM 673 C CA . GLU A 1 86 ? -11.009 -0.628 -4.209 1.00 97.94 86 GLU A CA 1
ATOM 674 C C . GLU A 1 86 ? -10.872 -1.003 -2.736 1.00 97.94 86 GLU A C 1
ATOM 676 O O . GLU A 1 86 ? -11.248 -2.105 -2.340 1.00 97.94 86 GLU A O 1
ATOM 681 N N . VAL A 1 87 ? -10.333 -0.086 -1.934 1.00 96.88 87 VAL A N 1
ATOM 682 C CA . VAL A 1 87 ? -10.105 -0.274 -0.497 1.00 96.88 87 VAL A CA 1
ATOM 683 C C . VAL A 1 87 ? -10.897 0.781 0.265 1.00 96.88 87 VAL A C 1
ATOM 685 O O . VAL A 1 87 ? -10.681 1.977 0.058 1.00 96.88 87 VAL A O 1
ATOM 688 N N . ASP A 1 88 ? -11.784 0.348 1.155 1.00 96.69 88 ASP A N 1
ATOM 689 C CA . ASP A 1 88 ? -12.594 1.214 2.010 1.00 96.69 88 ASP A CA 1
ATOM 690 C C . ASP A 1 88 ? -12.314 0.942 3.495 1.00 96.69 88 ASP A C 1
ATOM 692 O O . ASP A 1 88 ? -12.423 -0.186 3.978 1.00 96.69 88 ASP A O 1
ATOM 696 N N . TYR A 1 89 ? -11.972 2.005 4.226 1.00 96.19 89 TYR A N 1
ATOM 697 C CA . TYR A 1 89 ? -11.718 1.983 5.669 1.00 96.19 89 TYR A CA 1
ATOM 698 C C . TYR A 1 89 ? -12.875 2.569 6.496 1.00 96.19 89 TYR A C 1
ATOM 700 O O . TYR A 1 89 ? -12.727 2.813 7.702 1.00 96.19 89 TYR A O 1
ATOM 708 N N . THR A 1 90 ? -14.024 2.831 5.867 1.00 96.69 90 THR A N 1
ATOM 709 C CA . THR A 1 90 ? -15.216 3.383 6.513 1.00 96.69 90 THR A CA 1
ATOM 710 C C . THR A 1 90 ? -15.636 2.532 7.712 1.00 96.69 90 THR A C 1
ATOM 712 O O . THR A 1 90 ? -15.673 1.304 7.673 1.00 96.69 90 THR A O 1
ATOM 715 N N . GLY A 1 91 ? -15.950 3.205 8.821 1.00 96.31 91 GLY A N 1
ATOM 716 C CA . GLY A 1 91 ? -16.310 2.556 10.083 1.00 96.31 91 GLY A CA 1
ATOM 717 C C . GLY A 1 91 ? -15.124 2.186 10.980 1.00 96.31 91 GLY A C 1
ATOM 718 O O . GLY A 1 91 ? -15.352 1.622 12.050 1.00 96.31 91 GLY A O 1
ATOM 719 N N . SER A 1 92 ? -13.889 2.519 10.586 1.00 96.75 92 SER A N 1
ATOM 720 C CA . SER A 1 92 ? -12.737 2.530 11.498 1.00 96.75 92 SER A CA 1
ATOM 721 C C . SER A 1 92 ? -12.861 3.638 12.554 1.00 96.75 92 SER A C 1
ATOM 723 O O . SER A 1 92 ? -13.555 4.639 12.354 1.00 96.75 92 SER A O 1
ATOM 725 N N . SER A 1 93 ? -12.166 3.477 13.681 1.00 96.25 93 SER A N 1
ATOM 726 C CA . SER A 1 93 ? -12.097 4.476 14.748 1.00 96.25 93 SER A CA 1
ATOM 727 C C . SER A 1 93 ? -11.561 5.824 14.239 1.00 96.25 93 SER A C 1
ATOM 729 O O . SER A 1 93 ? -10.684 5.864 13.372 1.00 96.25 93 SER A O 1
ATOM 731 N N . PRO A 1 94 ? -12.043 6.953 14.791 1.00 93.81 94 PRO A N 1
ATOM 732 C CA . PRO A 1 94 ? -11.561 8.273 14.412 1.00 93.81 94 PRO A CA 1
ATOM 733 C C . PRO A 1 94 ? -10.110 8.505 14.857 1.00 93.81 94 PRO A C 1
ATOM 735 O O . PRO A 1 94 ? -9.602 7.873 15.788 1.00 93.81 94 PRO A O 1
ATOM 738 N N . ARG A 1 95 ? -9.461 9.484 14.213 1.00 93.00 95 ARG A N 1
ATOM 739 C CA . ARG A 1 95 ? -8.115 9.948 14.576 1.00 93.00 95 ARG A CA 1
ATOM 740 C C . ARG A 1 95 ? -8.026 10.354 16.052 1.00 93.00 95 ARG A C 1
ATOM 742 O O . ARG A 1 95 ? -8.956 10.942 16.602 1.00 93.00 95 ARG A O 1
ATOM 749 N N . GLN A 1 96 ? -6.861 10.141 16.647 1.00 91.94 96 GLN A N 1
ATOM 750 C CA . GLN A 1 96 ? -6.554 10.477 18.038 1.00 91.94 96 GLN A CA 1
ATOM 751 C C . GLN A 1 96 ? -5.735 11.779 18.131 1.00 91.94 96 GLN A C 1
ATOM 753 O O . GLN A 1 96 ? -4.970 12.082 17.218 1.00 91.94 96 GLN A O 1
ATOM 758 N N . PRO A 1 97 ? -5.807 12.560 19.222 1.00 92.12 97 PRO A N 1
ATOM 759 C CA . PRO A 1 97 ? -5.011 13.783 19.400 1.00 92.12 97 PRO A CA 1
ATOM 760 C C . PRO A 1 97 ? -3.554 13.501 19.835 1.00 92.12 97 PRO A C 1
ATOM 762 O O . PRO A 1 97 ? -2.966 14.258 20.603 1.00 92.12 97 PRO A O 1
ATOM 765 N N . VAL A 1 98 ? -2.969 12.396 19.365 1.00 90.12 98 VAL A N 1
ATOM 766 C CA . VAL A 1 98 ? -1.624 11.907 19.713 1.00 90.12 98 VAL A CA 1
ATOM 767 C C . VAL A 1 98 ? -0.900 11.363 18.476 1.00 90.12 98 VAL A C 1
ATOM 769 O O . VAL A 1 98 ? -1.503 11.153 17.424 1.00 90.12 98 VAL A O 1
ATOM 772 N N . GLY A 1 99 ? 0.407 11.123 18.586 1.00 91.00 99 GLY A N 1
ATOM 773 C CA . GLY A 1 99 ? 1.284 10.731 17.473 1.00 91.00 99 GLY A CA 1
ATOM 774 C C . GLY A 1 99 ? 1.162 9.280 16.986 1.00 91.00 99 GLY A C 1
ATOM 775 O O . GLY A 1 99 ? 2.185 8.696 16.653 1.00 91.00 99 GLY A O 1
ATOM 776 N N . ILE A 1 100 ? -0.041 8.695 16.968 1.00 91.00 100 ILE A N 1
ATOM 777 C CA . ILE A 1 100 ? -0.283 7.308 16.509 1.00 91.00 100 ILE A CA 1
ATOM 778 C C . ILE A 1 100 ? -1.084 7.220 15.202 1.00 91.00 100 ILE A C 1
ATOM 780 O O . ILE A 1 100 ? -1.324 6.131 14.694 1.00 91.00 100 ILE A O 1
ATOM 784 N N . ASN A 1 101 ? -1.536 8.352 14.660 1.00 92.81 101 ASN A N 1
ATOM 785 C CA . ASN A 1 101 ? -2.336 8.359 13.436 1.00 92.81 101 ASN A CA 1
ATOM 786 C C . ASN A 1 101 ? -1.481 8.054 12.203 1.00 92.81 101 ASN A C 1
ATOM 788 O O . ASN A 1 101 ? -0.382 8.591 12.058 1.00 92.81 101 ASN A O 1
ATOM 792 N N . SER A 1 102 ? -2.048 7.291 11.270 1.00 92.31 102 SER A N 1
ATOM 793 C CA . SER A 1 102 ? -1.498 7.098 9.930 1.00 92.31 102 SER A CA 1
ATOM 794 C C . SER A 1 102 ? -2.180 8.052 8.953 1.00 92.31 102 SER A C 1
ATOM 796 O O . SER A 1 102 ? -3.403 8.050 8.816 1.00 92.31 102 SER A O 1
ATOM 798 N N . VAL A 1 103 ? -1.401 8.903 8.287 1.00 91.62 103 VAL A N 1
ATOM 799 C CA . VAL A 1 103 ? -1.898 9.701 7.157 1.00 91.62 103 VAL A CA 1
ATOM 800 C C . VAL A 1 103 ? -1.900 8.857 5.881 1.00 91.62 103 VAL A C 1
ATOM 802 O O . VAL A 1 103 ? -1.219 7.834 5.793 1.00 91.62 103 VAL A O 1
ATOM 805 N N . LEU A 1 104 ? -2.657 9.293 4.873 1.00 89.56 104 LEU A N 1
ATOM 806 C CA . LEU A 1 104 ? -2.924 8.502 3.671 1.00 89.56 104 LEU A CA 1
ATOM 807 C C . LEU A 1 104 ? -1.644 8.000 2.978 1.00 89.56 104 LEU A C 1
ATOM 809 O O . LEU A 1 104 ? -1.591 6.838 2.596 1.00 89.56 104 LEU A O 1
ATOM 813 N N . ASN A 1 105 ? -0.578 8.806 2.905 1.00 91.69 105 ASN A N 1
ATOM 814 C CA . ASN A 1 105 ? 0.689 8.383 2.297 1.00 91.69 105 ASN A CA 1
ATOM 815 C C . ASN A 1 105 ? 1.398 7.240 3.030 1.00 91.69 105 ASN A C 1
ATOM 817 O O . ASN A 1 105 ? 2.168 6.542 2.392 1.00 91.69 105 ASN A O 1
ATOM 821 N N . TYR A 1 106 ? 1.160 7.018 4.321 1.00 91.00 106 TYR A N 1
ATOM 822 C CA . TYR A 1 106 ? 1.649 5.806 4.991 1.00 91.00 106 TYR A CA 1
ATOM 823 C C . TYR A 1 106 ? 0.708 4.614 4.803 1.00 91.00 106 TYR A C 1
ATOM 825 O O . TYR A 1 106 ? 1.121 3.484 5.014 1.00 91.00 106 TYR A O 1
ATOM 833 N N . THR A 1 107 ? -0.551 4.859 4.437 1.00 89.19 107 THR A N 1
ATOM 834 C CA . THR A 1 107 ? -1.583 3.819 4.328 1.00 89.19 107 THR A CA 1
ATOM 835 C C . THR A 1 107 ? -1.591 3.153 2.951 1.00 89.19 107 THR A C 1
ATOM 837 O O . THR A 1 107 ? -1.813 1.952 2.882 1.00 89.19 107 THR A O 1
ATOM 840 N N . TYR A 1 108 ? -1.347 3.903 1.865 1.00 88.56 108 TYR A N 1
ATOM 841 C CA . TYR A 1 108 ? -1.340 3.338 0.503 1.00 88.56 108 TYR A CA 1
ATOM 842 C C . TYR A 1 108 ? 0.042 2.919 -0.023 1.00 88.56 108 TYR A C 1
ATOM 844 O O . TYR A 1 108 ? 0.091 2.275 -1.070 1.00 88.56 108 TYR A O 1
ATOM 852 N N . SER A 1 109 ? 1.135 3.367 0.611 1.00 75.81 109 SER A N 1
ATOM 853 C CA . SER A 1 109 ? 2.505 3.171 0.095 1.00 75.81 109 SER A CA 1
ATOM 854 C C . SER A 1 109 ? 3.053 1.776 0.353 1.00 75.81 109 SER A C 1
ATOM 856 O O . SER A 1 109 ? 2.701 1.192 1.399 1.00 75.81 109 SER A O 1
#